Protein AF-A0AA38GLB1-F1 (afdb_monomer_lite)

Foldseek 3Di:
DVVVVVVVVVVVVVVVVVQQVVQVDPDPDGGLQFAPPVDPVCVVLVDGDGPDVVVVVVCVVDDVVVVVVVVVVCCCCSVPVSVVLVVCDVPQADVPDDPPDCRHPVVVVVVVVVVVVVVVVVVVVVVVVVVVVVVVVVVVVVVVVVVVVVVVD

pLDDT: mean 71.51, std 14.04, range [46.78, 96.06]

Radius of gyration: 26.04 Å; chains: 1; bounding box: 60×26×81 Å

InterPro domains:
  IPR004813 Oligopeptide transporter, OPT superfamily [PF03169] (2-144)
  IPR045035 Metal-nicotianamine transporter YSL-like [PTHR31645] (2-144)

Secondary structure (DSSP, 8-state):
-HHHHHHHHHHHHHHHHHHHHHHS-SSTT-SGGGB-TT-HHHHHTT--B---HHHHHHHHHS-HHHHHHHHHHHHHIIIIIHHHHHHTTTTSS-TTS-TT-TTTHHHHHHHHHHHHHHHHHHHHHHHHHHHHHHHHHHHHHHHHHHHHHHHH-

Sequence (153 aa):
MQVRCLGKYLSISFIWSFFKWFFSGIGDSCGFDNFPSFGLEAYKNTFYFDFSATYIGCGLICPHIVNCSALLGAIISWGFLWPLISKRAGDWYPSDLGSNDFKGLYGYKVFIAISLILGDGIYNLIKIVGITFKEVYFQHRKENEISLVNSVQ

Organism: Taxus chinensis (NCBI:txid29808)

Structure (mmCIF, N/CA/C/O backbone):
data_AF-A0AA38GLB1-F1
#
_entry.id   AF-A0AA38GLB1-F1
#
loop_
_atom_site.group_PDB
_atom_site.id
_atom_site.type_symbol
_atom_site.label_atom_id
_atom_site.label_alt_id
_atom_site.label_comp_id
_atom_site.label_asym_id
_atom_site.label_entity_id
_atom_site.label_seq_id
_atom_site.pdbx_PDB_ins_code
_atom_site.Cartn_x
_atom_site.Cartn_y
_atom_site.Cartn_z
_atom_site.occupancy
_atom_site.B_iso_or_equiv
_atom_site.auth_seq_id
_atom_site.auth_comp_id
_atom_site.auth_asym_id
_atom_site.auth_atom_id
_atom_site.pdbx_PDB_model_num
ATOM 1 N N . MET A 1 1 ? -35.238 -3.581 -22.656 1.00 50.16 1 MET A N 1
ATOM 2 C CA . MET A 1 1 ? -34.229 -2.554 -22.289 1.00 50.16 1 MET A CA 1
ATOM 3 C C . MET A 1 1 ? -32.798 -3.09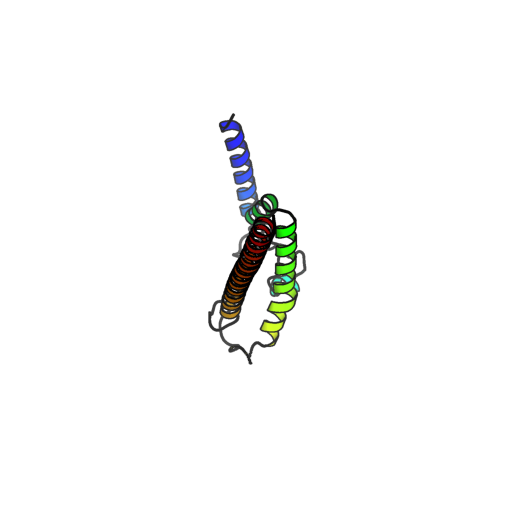3 -22.128 1.00 50.16 1 MET A C 1
ATOM 5 O O . MET A 1 1 ? -31.879 -2.311 -22.326 1.00 50.16 1 MET A O 1
ATOM 9 N N . GLN A 1 2 ? -32.561 -4.389 -21.866 1.00 50.50 2 GLN A N 1
ATOM 10 C CA . GLN A 1 2 ? -31.200 -4.954 -21.727 1.00 50.50 2 GLN A CA 1
ATOM 11 C C . GLN A 1 2 ? -30.344 -4.914 -23.006 1.00 50.50 2 GLN A C 1
ATOM 13 O O . GLN A 1 2 ? -29.166 -4.584 -22.933 1.00 50.50 2 GLN A O 1
ATOM 18 N N . VAL A 1 3 ? -30.928 -5.172 -24.183 1.00 57.69 3 VAL A N 1
ATOM 19 C CA . VAL A 1 3 ? -30.165 -5.310 -25.445 1.00 57.69 3 VAL A CA 1
ATOM 20 C C . VAL A 1 3 ? -29.521 -3.994 -25.907 1.00 57.69 3 VAL A C 1
ATOM 22 O O . VAL A 1 3 ? -28.408 -3.990 -26.422 1.00 57.69 3 VAL A O 1
ATOM 25 N N . ARG A 1 4 ? -30.179 -2.851 -25.651 1.00 59.59 4 ARG A N 1
ATOM 26 C CA . ARG A 1 4 ? -29.611 -1.516 -25.928 1.00 59.59 4 ARG A CA 1
ATOM 27 C C . ARG A 1 4 ? -28.489 -1.153 -24.956 1.00 59.59 4 ARG A C 1
ATOM 29 O O . ARG A 1 4 ? -27.577 -0.441 -25.353 1.00 59.59 4 ARG A O 1
ATOM 36 N N . CYS A 1 5 ? -28.556 -1.636 -23.715 1.00 57.66 5 CYS A N 1
ATOM 37 C CA . CYS A 1 5 ? -27.496 -1.454 -22.725 1.00 57.66 5 CYS A CA 1
ATOM 38 C C . CYS A 1 5 ? -26.258 -2.273 -23.125 1.00 57.66 5 CYS A C 1
ATOM 40 O O . CYS A 1 5 ? -25.172 -1.719 -23.252 1.00 57.66 5 CYS A O 1
ATOM 42 N N . LEU A 1 6 ? -26.455 -3.558 -23.450 1.00 66.44 6 LEU A N 1
ATOM 43 C CA . LEU A 1 6 ? -25.408 -4.470 -23.925 1.00 66.44 6 LEU A CA 1
ATOM 44 C C . LEU A 1 6 ? -24.718 -3.966 -25.196 1.00 66.44 6 LEU A C 1
ATOM 46 O O . LEU A 1 6 ? -23.496 -3.926 -25.233 1.00 66.44 6 LEU A O 1
ATOM 50 N N . GLY A 1 7 ? -25.478 -3.505 -26.195 1.00 72.06 7 GLY A N 1
ATOM 51 C CA . GLY A 1 7 ? -24.898 -2.922 -27.408 1.00 72.06 7 GLY A CA 1
ATOM 52 C C . GLY A 1 7 ? -24.057 -1.672 -27.128 1.00 72.06 7 GLY A C 1
ATOM 53 O O . GLY A 1 7 ? -23.006 -1.495 -27.731 1.00 72.06 7 GLY A O 1
ATOM 54 N N . LYS A 1 8 ? -24.464 -0.834 -26.164 1.00 65.56 8 LYS A N 1
ATOM 55 C CA . LYS A 1 8 ? -23.710 0.366 -25.768 1.00 65.56 8 LYS A CA 1
ATOM 56 C C . LYS A 1 8 ? -22.382 0.012 -25.099 1.00 65.56 8 LYS A C 1
ATOM 58 O O . LYS A 1 8 ? -21.356 0.565 -25.481 1.00 65.56 8 LYS A O 1
ATOM 63 N N . TYR A 1 9 ? -22.393 -0.916 -24.142 1.00 71.44 9 TYR A N 1
ATOM 64 C CA . TYR A 1 9 ? -21.167 -1.366 -23.478 1.00 71.44 9 TYR A CA 1
ATOM 65 C C . TYR A 1 9 ? -20.249 -2.128 -24.434 1.00 71.44 9 TYR A C 1
ATOM 67 O O . TYR A 1 9 ? -19.048 -1.899 -24.408 1.00 71.44 9 TYR A O 1
ATOM 75 N N . LEU A 1 10 ? -20.803 -2.944 -25.335 1.00 76.25 10 LEU A N 1
ATOM 76 C CA . LEU A 1 10 ? -20.026 -3.678 -26.333 1.00 76.25 10 LEU A CA 1
ATOM 77 C C . LEU A 1 10 ? -19.349 -2.725 -27.324 1.00 76.25 10 LEU A C 1
ATOM 79 O O . LEU A 1 10 ? -18.153 -2.863 -27.552 1.00 76.25 10 LEU A O 1
ATOM 83 N N . SER A 1 11 ? -20.050 -1.710 -27.839 1.00 75.81 11 SER A N 1
ATOM 84 C CA . SER A 1 11 ? -19.435 -0.702 -28.714 1.00 75.81 11 SER A CA 1
ATOM 85 C C . SER A 1 11 ? -18.367 0.129 -27.996 1.00 75.81 11 SER A C 1
ATOM 87 O O . SER A 1 11 ? -17.330 0.414 -28.589 1.00 75.81 11 SER A O 1
ATOM 89 N N . ILE A 1 12 ? -18.575 0.487 -26.722 1.00 76.56 12 ILE A N 1
ATOM 90 C CA . ILE A 1 12 ? -17.574 1.203 -25.910 1.00 76.56 12 ILE A CA 1
ATOM 91 C C . ILE A 1 12 ? -16.344 0.322 -25.667 1.00 76.56 12 ILE A C 1
ATOM 93 O O . ILE A 1 12 ? -15.224 0.785 -25.866 1.00 76.56 12 ILE A O 1
ATOM 97 N N . SER A 1 13 ? -16.532 -0.949 -25.302 1.00 69.44 13 SER A N 1
ATOM 98 C CA . SER A 1 13 ? -15.437 -1.909 -25.139 1.00 69.44 13 SER A CA 1
ATOM 99 C C . SER A 1 13 ? -14.690 -2.145 -26.449 1.00 69.44 13 SER A C 1
ATOM 101 O O . SER A 1 13 ? -13.468 -2.186 -26.438 1.00 69.44 13 SER A O 1
ATOM 103 N N . PHE A 1 14 ? -15.391 -2.236 -27.581 1.00 76.00 14 PHE A N 1
ATOM 104 C CA . PHE A 1 14 ? -14.771 -2.452 -28.888 1.00 76.00 14 PHE A CA 1
ATOM 105 C C . PHE A 1 14 ? -13.962 -1.233 -29.347 1.00 76.00 14 PHE A C 1
ATOM 107 O O . PHE A 1 14 ? -12.832 -1.386 -29.801 1.00 76.00 14 PHE A O 1
ATOM 114 N N . ILE A 1 15 ? -14.494 -0.020 -29.161 1.00 77.69 15 ILE A N 1
ATOM 115 C CA . ILE A 1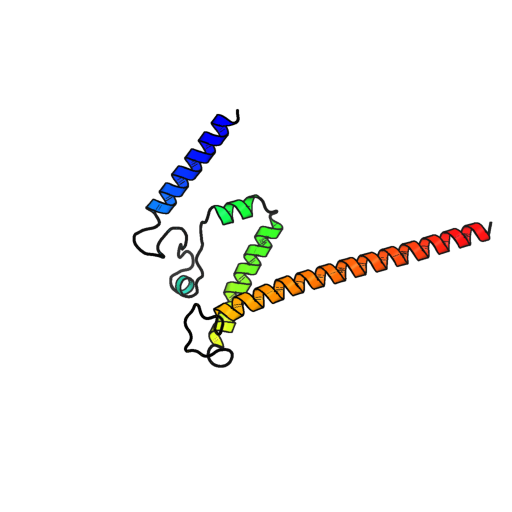 15 ? -13.776 1.234 -29.437 1.00 77.69 15 ILE A CA 1
ATOM 116 C C . ILE A 1 15 ? -12.567 1.374 -28.509 1.00 77.69 15 ILE A C 1
ATOM 118 O O . ILE A 1 15 ? -11.494 1.746 -28.970 1.00 77.69 15 ILE A O 1
ATOM 122 N N . TRP A 1 16 ? -12.703 1.032 -27.227 1.00 67.00 16 TRP A N 1
ATOM 123 C CA . TRP A 1 16 ? -11.602 1.073 -26.267 1.00 67.00 16 TRP A CA 1
ATOM 124 C C . TRP A 1 16 ? -10.506 0.047 -26.581 1.00 67.00 16 TRP A C 1
ATOM 126 O O . TRP A 1 16 ? -9.325 0.383 -26.555 1.00 67.00 16 TRP A O 1
ATOM 136 N N . SER A 1 17 ? -10.877 -1.182 -26.946 1.00 67.19 17 SER A N 1
ATOM 137 C CA . SER A 1 17 ? -9.944 -2.215 -27.409 1.00 67.19 17 SER A CA 1
ATOM 138 C C . SER A 1 17 ? -9.264 -1.825 -28.721 1.00 67.19 17 SER A C 1
ATOM 140 O O . SER A 1 17 ? -8.065 -2.043 -28.861 1.00 67.19 17 SER A O 1
ATOM 142 N N . PHE A 1 18 ? -9.987 -1.198 -29.652 1.00 71.62 18 PHE A N 1
ATOM 143 C CA . PHE A 1 18 ? -9.420 -0.677 -30.896 1.00 71.62 18 PHE A CA 1
ATOM 144 C C . PHE A 1 18 ? -8.458 0.492 -30.638 1.00 71.62 18 PHE A C 1
ATOM 146 O O . PHE A 1 18 ? -7.389 0.533 -31.232 1.00 71.62 18 PHE A O 1
ATOM 153 N N . PHE A 1 19 ? -8.776 1.390 -29.699 1.00 67.50 19 PHE A N 1
ATOM 154 C CA . PHE A 1 19 ? -7.868 2.448 -29.244 1.00 67.50 19 PHE A CA 1
ATOM 155 C C . PHE A 1 19 ? -6.615 1.876 -28.571 1.00 67.50 19 PHE A C 1
ATOM 157 O O . PHE A 1 19 ? -5.509 2.271 -28.926 1.00 67.50 19 PHE A O 1
ATOM 164 N N . LYS A 1 20 ? -6.756 0.915 -27.647 1.00 63.00 20 LYS A N 1
ATOM 165 C CA . LYS A 1 20 ? -5.610 0.228 -27.031 1.00 63.00 20 LYS A CA 1
ATOM 166 C C . LYS A 1 20 ? -4.734 -0.444 -28.082 1.00 63.00 20 LYS A C 1
ATOM 168 O O . LYS A 1 20 ? -3.526 -0.284 -28.032 1.00 63.00 20 LYS A O 1
ATOM 173 N N . TRP A 1 21 ? -5.327 -1.134 -29.054 1.00 63.94 21 TRP A N 1
ATOM 174 C CA . TRP A 1 21 ? -4.591 -1.783 -30.139 1.00 63.94 21 TRP A CA 1
ATOM 175 C C . TRP A 1 21 ? -3.903 -0.776 -31.075 1.00 63.94 21 TRP A C 1
ATOM 177 O O . TRP A 1 21 ? -2.756 -0.981 -31.448 1.00 63.94 21 TRP A O 1
ATOM 187 N N . PHE A 1 22 ? -4.563 0.339 -31.404 1.00 65.62 22 PHE A N 1
ATOM 188 C CA . PHE A 1 22 ? -4.010 1.385 -32.270 1.00 65.62 22 PHE A CA 1
ATOM 189 C C . PHE A 1 22 ? -2.854 2.154 -31.610 1.00 65.62 22 PHE A C 1
ATOM 191 O O . PHE A 1 22 ? -1.898 2.529 -32.285 1.00 65.62 22 PHE A O 1
ATOM 198 N N . PHE A 1 23 ? -2.927 2.386 -30.295 1.00 56.25 23 PHE A N 1
ATOM 199 C CA . PHE A 1 23 ? -1.898 3.107 -29.541 1.00 56.25 23 PHE A CA 1
ATOM 200 C C . PHE A 1 23 ? -0.843 2.203 -28.899 1.00 56.25 23 PHE A C 1
ATOM 202 O O . PHE A 1 23 ? 0.195 2.709 -28.485 1.00 56.25 23 PHE A O 1
ATOM 209 N N . SER A 1 24 ? -1.071 0.892 -28.827 1.00 55.62 24 SER A N 1
ATOM 210 C CA . SER A 1 24 ? -0.055 -0.116 -28.521 1.00 55.62 24 SER A CA 1
ATOM 211 C C . SER A 1 24 ? 0.765 -0.379 -29.787 1.00 55.62 24 SER A C 1
ATOM 213 O O . SER A 1 24 ? 0.555 -1.358 -30.498 1.00 55.62 24 SER A O 1
ATOM 215 N N . GLY A 1 25 ? 1.644 0.565 -30.122 1.00 46.78 25 GLY A N 1
ATOM 216 C CA . GLY A 1 25 ? 2.506 0.502 -31.298 1.00 46.78 25 GLY A CA 1
ATOM 217 C C . GLY A 1 25 ? 3.451 -0.705 -31.267 1.00 46.78 25 GLY A C 1
ATOM 218 O O . GLY A 1 25 ? 3.711 -1.281 -30.217 1.00 46.78 25 GLY A O 1
ATOM 219 N N . ILE A 1 26 ? 3.970 -1.074 -32.442 1.00 49.41 26 ILE A N 1
ATOM 220 C CA . ILE A 1 26 ? 4.973 -2.130 -32.665 1.00 49.41 26 ILE A CA 1
ATOM 221 C C . ILE A 1 26 ? 6.078 -2.097 -31.590 1.00 49.41 26 ILE A C 1
ATOM 223 O O . ILE A 1 26 ? 6.911 -1.193 -31.565 1.00 49.41 26 ILE A O 1
ATOM 227 N N . GLY A 1 27 ? 6.065 -3.097 -30.703 1.00 51.78 27 GLY A N 1
ATOM 228 C CA . GLY A 1 27 ? 7.039 -3.297 -29.627 1.00 51.78 27 GLY A CA 1
ATOM 229 C C . GLY A 1 27 ? 6.380 -3.590 -28.275 1.00 51.78 27 GLY A C 1
ATOM 230 O O . GLY A 1 27 ? 5.457 -2.891 -27.867 1.00 51.78 27 GLY A O 1
ATOM 231 N N . ASP A 1 28 ? 6.897 -4.594 -27.560 1.00 50.22 28 ASP A N 1
ATOM 232 C CA . ASP A 1 28 ? 6.337 -5.202 -26.333 1.00 50.22 28 ASP A CA 1
ATOM 233 C C . ASP A 1 28 ? 6.181 -4.268 -25.105 1.00 50.22 28 ASP A C 1
ATOM 235 O O . ASP A 1 28 ? 6.000 -4.735 -23.981 1.00 50.22 28 ASP A O 1
ATOM 239 N N . SER A 1 29 ? 6.280 -2.942 -25.247 1.00 51.09 29 SER A N 1
ATOM 240 C CA . SER A 1 29 ? 6.204 -1.992 -24.118 1.00 51.09 29 SER A CA 1
ATOM 241 C C . SER A 1 29 ? 5.768 -0.559 -24.467 1.00 51.09 29 SER A C 1
ATOM 243 O O . SER A 1 29 ? 5.734 0.285 -23.573 1.00 51.09 29 SER A O 1
ATOM 245 N N . CYS A 1 30 ? 5.402 -0.245 -25.714 1.00 53.47 30 CYS A N 1
ATOM 246 C CA . CYS A 1 30 ? 5.089 1.132 -26.119 1.00 53.47 30 CYS A CA 1
ATOM 247 C C . CYS A 1 30 ? 3.601 1.313 -26.449 1.00 53.47 30 CYS A C 1
ATOM 249 O O . CYS A 1 30 ? 3.176 1.152 -27.590 1.00 53.47 30 CYS A O 1
ATOM 251 N N . GLY A 1 31 ? 2.816 1.711 -25.446 1.00 54.91 31 GLY A N 1
ATOM 252 C CA . GLY A 1 31 ? 1.435 2.154 -25.629 1.00 54.91 31 GLY A CA 1
ATOM 253 C C . GLY A 1 31 ? 0.900 2.978 -24.460 1.00 54.91 31 GLY A C 1
ATOM 254 O O . GLY A 1 31 ? 1.621 3.240 -23.500 1.00 54.91 31 GLY A O 1
ATOM 255 N N . PHE A 1 32 ? -0.373 3.381 -24.531 1.00 53.47 32 PHE A N 1
ATOM 256 C CA . PHE A 1 32 ? -1.076 4.170 -23.496 1.00 53.47 32 PHE A CA 1
ATOM 257 C C . PHE A 1 32 ? -1.097 3.519 -22.092 1.00 53.47 32 PHE A C 1
ATOM 259 O O . PHE A 1 32 ? -1.448 4.190 -21.123 1.00 53.47 32 PHE A O 1
ATOM 266 N N . ASP A 1 33 ? -0.709 2.243 -21.980 1.00 53.94 33 ASP A N 1
ATOM 267 C CA . ASP A 1 33 ? -0.498 1.535 -20.709 1.00 53.94 33 ASP A CA 1
ATOM 268 C C . ASP A 1 33 ? 0.823 1.956 -20.000 1.00 53.94 33 ASP A C 1
ATOM 270 O O . ASP A 1 33 ? 0.970 1.730 -18.806 1.00 53.94 33 ASP A O 1
ATOM 274 N N . ASN A 1 34 ? 1.772 2.629 -20.677 1.00 55.38 34 ASN A N 1
ATOM 275 C CA . ASN A 1 34 ? 3.024 3.133 -20.079 1.00 55.38 34 ASN A CA 1
ATOM 276 C C . ASN A 1 34 ? 3.306 4.601 -20.450 1.00 55.38 34 ASN A C 1
ATOM 278 O O . ASN A 1 34 ? 4.392 4.932 -20.936 1.00 55.38 34 ASN A O 1
ATOM 282 N N . PHE A 1 35 ? 2.342 5.510 -20.267 1.00 55.47 35 PHE A N 1
ATOM 283 C CA . PHE A 1 35 ? 2.576 6.911 -20.626 1.00 55.47 35 PHE A CA 1
ATOM 284 C C . PHE A 1 35 ? 3.631 7.533 -19.683 1.00 55.47 35 PHE A C 1
ATOM 286 O O . PHE A 1 35 ? 3.420 7.544 -18.462 1.00 55.47 35 PHE A O 1
ATOM 293 N N . PRO A 1 36 ? 4.760 8.068 -20.197 1.00 53.38 36 PRO A N 1
ATOM 294 C CA . PRO A 1 36 ? 5.836 8.631 -19.381 1.00 53.38 36 PRO A CA 1
ATOM 295 C C . PRO A 1 36 ? 5.472 10.046 -18.895 1.00 53.38 36 PRO A C 1
ATOM 297 O O . PRO A 1 36 ? 6.173 11.017 -19.173 1.00 53.38 36 PRO A O 1
ATOM 300 N N . SER A 1 37 ? 4.362 10.177 -18.162 1.00 56.03 37 SER A N 1
ATOM 301 C CA . SER A 1 37 ? 3.845 11.452 -17.638 1.00 56.03 37 SER A CA 1
ATOM 302 C C . SER A 1 37 ? 4.805 12.149 -16.669 1.00 56.03 37 SER A C 1
ATOM 304 O O . SER A 1 37 ? 4.758 13.369 -16.542 1.00 56.03 37 SER A O 1
ATOM 306 N N . PHE A 1 38 ? 5.699 11.392 -16.023 1.00 56.84 38 PHE A N 1
ATOM 307 C CA . PHE A 1 38 ? 6.691 11.892 -15.064 1.00 56.84 38 PHE A CA 1
ATOM 308 C C . PHE A 1 38 ? 8.134 11.940 -15.615 1.00 56.84 38 PHE A C 1
ATOM 310 O O . PHE A 1 38 ? 9.061 12.245 -14.869 1.00 56.84 38 PHE A O 1
ATOM 317 N N . GLY A 1 39 ? 8.342 11.675 -16.914 1.00 56.03 39 GLY A N 1
ATOM 318 C CA . GLY A 1 39 ? 9.649 11.759 -17.585 1.00 56.03 39 GLY A CA 1
ATOM 319 C C . GLY A 1 39 ? 10.410 10.429 -17.738 1.00 56.03 39 GLY A C 1
ATOM 320 O O . GLY A 1 39 ? 10.081 9.412 -17.132 1.00 56.03 39 GLY A O 1
ATOM 321 N N . LEU A 1 40 ? 11.458 10.436 -18.573 1.00 54.81 40 LEU A N 1
ATOM 322 C CA . LEU A 1 40 ? 12.258 9.253 -18.947 1.00 54.81 40 LEU A CA 1
ATOM 323 C C . LEU A 1 40 ? 13.021 8.612 -17.773 1.00 54.81 40 LEU A C 1
ATOM 325 O O . LEU A 1 40 ? 13.248 7.404 -17.770 1.00 54.81 40 LEU A O 1
ATOM 329 N N . GLU A 1 41 ? 13.414 9.401 -16.774 1.00 54.88 41 GLU A N 1
ATOM 330 C CA . GLU A 1 41 ? 14.102 8.898 -15.577 1.00 54.88 41 GLU A CA 1
ATOM 331 C C . GLU A 1 41 ? 13.133 8.192 -14.612 1.00 54.88 41 GLU A C 1
ATOM 333 O O . GLU A 1 41 ? 13.481 7.182 -14.001 1.00 54.88 41 GLU A O 1
ATOM 338 N N . ALA A 1 42 ? 11.875 8.643 -14.563 1.00 53.25 42 ALA A N 1
ATOM 339 C CA . ALA A 1 42 ? 10.797 7.966 -13.848 1.00 53.25 42 ALA A CA 1
ATOM 340 C C . ALA A 1 42 ? 10.360 6.679 -14.574 1.00 53.25 42 ALA A C 1
ATOM 342 O O . ALA A 1 42 ? 10.175 5.651 -13.925 1.00 53.25 42 ALA A O 1
ATOM 343 N N . TYR A 1 43 ? 10.332 6.694 -15.914 1.00 52.88 43 TYR A N 1
ATOM 344 C CA . TYR A 1 43 ? 10.074 5.511 -16.745 1.00 52.88 43 TYR A CA 1
ATOM 345 C C . TYR A 1 43 ? 11.107 4.396 -16.511 1.00 52.88 43 TYR A C 1
ATOM 347 O O . TYR A 1 43 ? 10.737 3.240 -16.314 1.00 52.88 43 TYR A O 1
ATOM 355 N N . LYS A 1 44 ? 12.405 4.740 -16.437 1.00 54.38 44 LYS A N 1
ATOM 356 C CA . LYS A 1 44 ? 13.481 3.783 -16.100 1.00 54.38 44 LYS A CA 1
ATOM 357 C C . LYS A 1 44 ? 13.321 3.165 -14.710 1.00 54.38 44 LYS A C 1
ATOM 359 O O . LYS A 1 44 ? 13.695 2.016 -14.508 1.00 54.38 44 LYS A O 1
ATOM 364 N N . ASN A 1 45 ? 12.732 3.907 -13.777 1.00 56.22 45 ASN A N 1
ATOM 365 C CA . ASN A 1 45 ? 12.414 3.432 -12.435 1.00 56.22 45 ASN A CA 1
ATOM 366 C C . ASN A 1 45 ? 11.016 2.792 -12.343 1.00 56.22 45 ASN A C 1
ATOM 368 O O . ASN A 1 45 ? 10.527 2.554 -11.241 1.00 56.22 45 ASN A O 1
ATOM 372 N N . THR A 1 46 ? 10.356 2.472 -13.463 1.00 61.50 46 THR A N 1
ATOM 373 C CA . THR A 1 46 ? 8.995 1.897 -13.528 1.00 61.50 46 THR A CA 1
ATOM 374 C C . THR A 1 46 ? 7.889 2.763 -12.900 1.00 61.50 46 THR A C 1
ATOM 376 O O . THR A 1 46 ? 6.835 2.245 -12.545 1.00 61.50 46 THR A O 1
ATOM 379 N N . PHE A 1 47 ? 8.087 4.086 -12.778 1.00 57.09 47 PHE A N 1
ATOM 380 C CA . PHE A 1 47 ? 6.952 5.012 -12.671 1.00 57.09 47 PHE A CA 1
ATOM 381 C C . PHE A 1 47 ? 6.449 5.272 -14.071 1.00 57.09 47 PHE A C 1
ATOM 383 O O . PHE A 1 47 ? 7.082 5.962 -14.874 1.00 57.09 47 PHE A O 1
ATOM 390 N N . TYR A 1 48 ? 5.266 4.782 -14.341 1.00 60.28 48 TYR A N 1
ATOM 391 C CA . TYR A 1 48 ? 4.510 5.189 -15.499 1.00 60.28 48 TYR A CA 1
ATOM 392 C C . TYR A 1 48 ? 3.050 5.209 -15.089 1.00 60.28 48 TYR A C 1
ATOM 394 O O . TYR A 1 48 ? 2.626 4.494 -14.177 1.00 60.28 48 TYR A O 1
ATOM 402 N N . PHE A 1 49 ? 2.293 6.097 -15.719 1.00 58.00 49 PHE A N 1
ATOM 403 C CA . PHE A 1 49 ? 0.863 6.134 -15.501 1.00 58.00 49 PHE A CA 1
ATOM 404 C C . PHE A 1 49 ? 0.219 5.157 -16.479 1.00 58.00 49 PHE A C 1
ATOM 406 O O . PHE A 1 49 ? 0.248 5.382 -17.690 1.00 58.00 49 PHE A O 1
ATOM 413 N N . ASP A 1 50 ? -0.325 4.069 -15.940 1.00 62.44 50 ASP A N 1
ATOM 414 C CA . ASP A 1 50 ? -1.085 3.093 -16.710 1.00 62.44 50 ASP A CA 1
ATOM 415 C C . ASP A 1 50 ? -2.557 3.524 -16.753 1.00 62.44 50 ASP A C 1
ATOM 417 O O . ASP A 1 50 ? -3.277 3.481 -15.750 1.00 62.44 50 ASP A O 1
ATOM 421 N N . PHE A 1 51 ? -3.014 3.960 -17.929 1.00 57.38 51 PHE A N 1
ATOM 422 C CA . PHE A 1 51 ? -4.418 4.288 -18.188 1.00 57.38 51 PHE A CA 1
ATOM 423 C C . PHE A 1 51 ? -5.259 3.027 -18.462 1.00 57.38 51 PHE A C 1
ATOM 425 O O . PHE A 1 51 ? -6.079 2.978 -19.384 1.00 57.38 51 PHE A O 1
ATOM 432 N N . SER A 1 52 ? -5.102 1.987 -17.647 1.00 62.38 52 SER A N 1
ATOM 433 C CA . SER A 1 52 ? -5.920 0.787 -17.754 1.00 62.38 52 SER A CA 1
ATOM 434 C C . SER A 1 52 ? -7.334 1.034 -17.229 1.00 62.38 52 SER A C 1
ATOM 436 O O . SER A 1 52 ? -7.560 1.374 -16.063 1.00 62.38 52 SER A O 1
ATOM 438 N N . ALA A 1 53 ? -8.323 0.784 -18.092 1.00 60.34 53 ALA A N 1
ATOM 439 C CA . ALA A 1 53 ? -9.743 0.845 -17.746 1.00 60.34 53 ALA A CA 1
ATOM 440 C C . ALA A 1 53 ? -10.115 -0.055 -16.556 1.00 60.34 53 ALA A C 1
ATOM 442 O O . ALA A 1 53 ? -11.092 0.230 -15.871 1.00 60.34 53 ALA A O 1
ATOM 443 N N . THR A 1 54 ? -9.332 -1.098 -16.269 1.00 66.62 54 THR A N 1
ATOM 444 C CA . THR A 1 54 ? -9.520 -1.947 -15.086 1.00 66.62 54 THR A CA 1
ATOM 445 C C . THR A 1 54 ? -9.222 -1.184 -13.793 1.00 66.62 54 THR A C 1
ATOM 447 O O . THR A 1 54 ? -10.014 -1.251 -12.856 1.00 66.62 54 THR A O 1
ATOM 450 N N . TYR A 1 55 ? -8.137 -0.402 -13.742 1.00 67.31 55 TYR A N 1
ATOM 451 C CA . TYR A 1 55 ? -7.812 0.421 -12.570 1.00 67.31 55 TYR A CA 1
ATOM 452 C C . TYR A 1 55 ? -8.770 1.607 -12.426 1.00 67.31 55 TYR A C 1
ATOM 454 O O . TYR A 1 55 ? -9.207 1.906 -11.315 1.00 67.31 55 TYR A O 1
ATOM 462 N N . ILE A 1 56 ? -9.181 2.216 -13.544 1.00 67.62 56 ILE A N 1
ATOM 463 C CA . ILE A 1 56 ? -10.215 3.264 -13.555 1.00 67.62 56 ILE A CA 1
ATOM 464 C C . ILE A 1 56 ? -11.559 2.693 -13.070 1.00 67.62 56 ILE A C 1
ATOM 466 O O . ILE A 1 56 ? -12.229 3.304 -12.242 1.00 67.62 56 ILE A O 1
ATOM 470 N N . GLY A 1 57 ? -11.934 1.495 -13.525 1.00 68.31 57 GLY A N 1
ATOM 471 C CA . GLY A 1 57 ? -13.150 0.795 -13.108 1.00 68.31 57 GLY A CA 1
ATOM 472 C C . GLY A 1 57 ? -13.152 0.438 -11.620 1.00 68.31 57 GLY A C 1
ATOM 473 O O . GLY A 1 57 ? -14.126 0.729 -10.928 1.00 68.31 57 GLY A O 1
ATOM 474 N N . CYS A 1 58 ? -12.049 -0.108 -11.099 1.00 68.75 58 CYS A N 1
ATOM 475 C CA . CYS A 1 58 ? -11.888 -0.350 -9.661 1.00 68.75 58 CYS A CA 1
ATOM 476 C C . CYS A 1 58 ? -11.964 0.950 -8.845 1.00 68.75 58 CYS A C 1
ATOM 478 O O . CYS A 1 58 ? -12.618 0.980 -7.803 1.00 68.75 58 CYS A O 1
ATOM 480 N N . GLY A 1 59 ? -11.350 2.036 -9.325 1.00 69.69 59 GLY A N 1
ATOM 481 C CA . GLY A 1 59 ? -11.394 3.346 -8.671 1.00 69.69 59 GLY A CA 1
ATOM 482 C C . GLY A 1 59 ? -12.790 3.981 -8.634 1.00 69.69 59 GLY A C 1
ATOM 483 O O . GLY A 1 59 ? -13.093 4.701 -7.689 1.00 69.69 59 GLY A O 1
ATOM 484 N N . LEU A 1 60 ? -13.646 3.691 -9.621 1.00 69.88 60 LEU A N 1
ATOM 485 C CA . LEU A 1 60 ? -15.033 4.173 -9.683 1.00 69.88 60 LEU A CA 1
ATOM 486 C C . LEU A 1 60 ? -15.999 3.383 -8.783 1.00 69.88 60 LEU A C 1
ATOM 488 O O . LEU A 1 60 ? -17.020 3.929 -8.370 1.00 69.88 60 LEU A O 1
ATOM 492 N N . ILE A 1 61 ? -15.706 2.111 -8.493 1.00 81.00 61 ILE A N 1
ATOM 493 C CA . ILE A 1 61 ? -16.534 1.249 -7.628 1.00 81.00 61 ILE A CA 1
ATOM 494 C C . ILE A 1 61 ? -16.167 1.434 -6.148 1.00 81.00 61 ILE A C 1
ATOM 496 O O . ILE A 1 61 ? -17.032 1.351 -5.274 1.00 81.00 61 ILE A O 1
ATOM 500 N N . CYS A 1 62 ? -14.891 1.682 -5.852 1.00 73.44 62 CYS A N 1
ATOM 501 C CA . CYS A 1 62 ? -14.410 1.838 -4.485 1.00 73.44 62 CYS A CA 1
ATOM 502 C C . CYS A 1 62 ? -14.709 3.238 -3.911 1.00 73.44 62 CYS A C 1
ATOM 504 O O . CYS A 1 62 ? -14.593 4.239 -4.618 1.00 73.44 62 CYS A O 1
ATOM 506 N N . PRO A 1 63 ? -15.029 3.351 -2.605 1.00 79.25 63 PRO A N 1
ATOM 507 C CA . PRO A 1 63 ? -15.191 4.649 -1.960 1.00 79.25 63 PRO A CA 1
ATOM 508 C C . PRO A 1 63 ? -13.896 5.466 -2.037 1.00 79.25 63 PRO A C 1
ATOM 510 O O . PRO A 1 63 ? -12.792 4.921 -1.954 1.00 79.25 63 PRO A O 1
ATOM 513 N N . HIS A 1 64 ? -14.033 6.791 -2.141 1.00 78.56 64 HIS A N 1
ATOM 514 C CA . HIS A 1 64 ? -12.917 7.712 -2.397 1.00 78.56 64 HIS A CA 1
ATOM 515 C C . HIS A 1 64 ? -11.739 7.555 -1.425 1.00 78.56 64 HIS A C 1
ATOM 517 O O . HIS A 1 64 ? -10.590 7.733 -1.823 1.00 78.56 64 HIS A O 1
ATOM 523 N N . ILE A 1 65 ? -12.007 7.162 -0.176 1.00 83.56 65 ILE A N 1
ATOM 524 C CA . ILE A 1 65 ? -10.972 6.928 0.834 1.00 83.56 65 ILE A CA 1
ATOM 525 C C . ILE A 1 65 ? -10.034 5.770 0.476 1.00 83.56 65 ILE A C 1
ATOM 527 O O . ILE A 1 65 ? -8.833 5.860 0.712 1.00 83.56 65 ILE A O 1
ATOM 531 N N . VAL A 1 66 ? -10.555 4.712 -0.150 1.00 81.12 66 VAL A N 1
ATOM 532 C CA . VAL A 1 66 ? -9.751 3.567 -0.598 1.00 81.12 66 VAL A CA 1
ATOM 533 C C . VAL A 1 66 ? -8.873 3.984 -1.774 1.00 81.12 66 VAL A C 1
ATOM 535 O O . VAL A 1 66 ? -7.693 3.649 -1.794 1.00 81.12 66 VAL A O 1
ATOM 538 N N . ASN A 1 67 ? -9.411 4.779 -2.706 1.00 81.69 67 ASN A N 1
ATOM 539 C CA . ASN A 1 67 ? -8.641 5.305 -3.833 1.00 81.69 67 ASN A CA 1
ATOM 540 C C . ASN A 1 67 ? -7.502 6.236 -3.365 1.00 81.69 67 ASN A C 1
ATOM 542 O O . ASN A 1 67 ? -6.365 6.101 -3.813 1.00 81.69 67 ASN A O 1
ATOM 546 N N . CYS A 1 68 ? -7.769 7.127 -2.401 1.00 82.25 68 CYS A N 1
ATOM 547 C CA . CYS A 1 68 ? -6.741 7.988 -1.807 1.00 82.25 68 CYS A CA 1
ATOM 548 C C . CYS A 1 68 ? -5.646 7.182 -1.089 1.00 82.25 68 CYS A C 1
ATOM 550 O O . CYS A 1 68 ? -4.463 7.456 -1.286 1.00 82.25 68 CYS A O 1
ATOM 552 N N . SER A 1 69 ? -6.016 6.169 -0.302 1.00 83.00 69 SER A N 1
ATOM 553 C CA . SER A 1 69 ? -5.046 5.295 0.371 1.00 83.00 69 SER A CA 1
ATOM 554 C C . SER A 1 69 ? -4.221 4.469 -0.615 1.00 83.00 69 SER A C 1
ATOM 556 O O . SER A 1 69 ? -3.015 4.331 -0.427 1.00 83.00 69 SER A O 1
ATOM 558 N N . ALA A 1 70 ? -4.834 3.960 -1.687 1.00 81.44 70 ALA A N 1
ATOM 559 C CA . ALA A 1 70 ? -4.127 3.235 -2.740 1.00 81.44 70 ALA A CA 1
ATOM 560 C C . ALA A 1 70 ? -3.112 4.135 -3.463 1.00 81.44 70 ALA A C 1
ATOM 562 O O . ALA A 1 70 ? -1.977 3.720 -3.689 1.00 81.44 70 ALA A O 1
ATOM 563 N N . LEU A 1 71 ? -3.486 5.385 -3.753 1.00 82.69 71 LEU A N 1
ATOM 564 C CA . LEU A 1 71 ? -2.595 6.369 -4.366 1.00 82.69 71 LEU A CA 1
ATOM 565 C C . LEU A 1 71 ? -1.423 6.730 -3.443 1.00 82.69 71 LEU A C 1
ATOM 567 O O . LEU A 1 71 ? -0.274 6.718 -3.878 1.00 82.69 71 LEU A O 1
ATOM 571 N N . LEU A 1 72 ? -1.682 6.982 -2.157 1.00 83.44 72 LEU A N 1
ATOM 572 C CA . LEU A 1 72 ? -0.621 7.229 -1.176 1.00 83.44 72 LEU A CA 1
ATOM 573 C C . LEU A 1 72 ? 0.295 6.010 -1.005 1.00 83.44 72 LEU A C 1
ATOM 575 O O . LEU A 1 72 ? 1.514 6.164 -0.966 1.00 83.44 72 LEU A O 1
ATOM 579 N N . GLY A 1 73 ? -0.268 4.802 -0.961 1.00 83.25 73 GLY A N 1
ATOM 580 C CA . GLY A 1 73 ? 0.493 3.555 -0.900 1.00 83.25 73 GLY A CA 1
ATOM 581 C C . GLY A 1 73 ? 1.387 3.357 -2.123 1.00 83.25 73 GLY A C 1
ATOM 582 O O . GLY A 1 73 ? 2.554 2.996 -1.974 1.00 83.25 73 GLY A O 1
ATOM 583 N N . ALA A 1 74 ? 0.883 3.671 -3.319 1.00 79.12 74 ALA A N 1
ATOM 584 C CA . ALA A 1 74 ? 1.662 3.643 -4.552 1.00 79.12 74 ALA A CA 1
ATOM 585 C C . ALA A 1 74 ? 2.807 4.667 -4.522 1.00 79.12 74 ALA A C 1
ATOM 587 O O . ALA A 1 74 ? 3.941 4.314 -4.837 1.00 79.12 74 ALA A O 1
ATOM 588 N N . ILE A 1 75 ? 2.549 5.900 -4.071 1.00 81.56 75 ILE A N 1
ATOM 589 C CA . ILE A 1 75 ? 3.579 6.943 -3.941 1.00 81.56 75 ILE A CA 1
ATOM 590 C C . ILE A 1 75 ? 4.650 6.545 -2.921 1.00 81.56 75 ILE A C 1
ATOM 592 O O . ILE A 1 75 ? 5.832 6.725 -3.190 1.00 81.56 75 ILE A O 1
ATOM 596 N N . ILE A 1 76 ? 4.279 5.986 -1.767 1.00 82.06 76 ILE A N 1
ATOM 597 C CA . ILE A 1 76 ? 5.242 5.580 -0.730 1.00 82.06 76 ILE A CA 1
ATOM 598 C C . ILE A 1 76 ? 6.049 4.356 -1.182 1.00 82.06 76 ILE A C 1
ATOM 600 O O . ILE A 1 76 ? 7.277 4.335 -1.055 1.00 82.06 76 ILE A O 1
ATOM 604 N N . SER A 1 77 ? 5.378 3.341 -1.734 1.00 78.50 77 SER A N 1
ATOM 605 C CA . SER A 1 77 ? 6.035 2.135 -2.246 1.00 78.50 77 SER A CA 1
ATOM 606 C C . SER A 1 77 ? 7.007 2.491 -3.367 1.00 78.50 77 SER A C 1
ATOM 608 O O . SER A 1 77 ? 8.163 2.069 -3.356 1.00 78.50 77 SER A O 1
ATOM 610 N N . TRP A 1 78 ? 6.572 3.334 -4.298 1.00 72.50 78 TRP A N 1
ATOM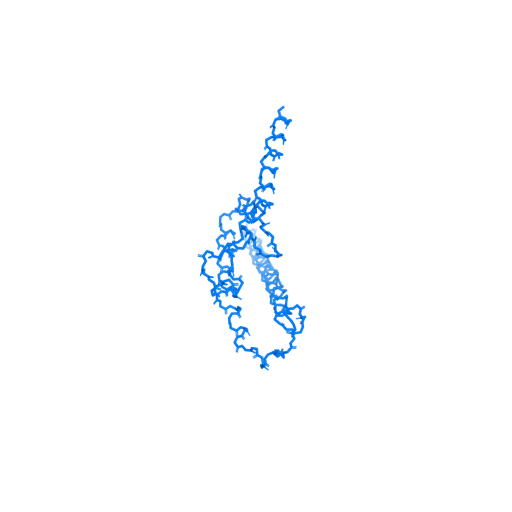 611 C CA . TRP A 1 78 ? 7.385 3.688 -5.443 1.00 72.50 78 TRP A CA 1
ATOM 612 C C . TRP A 1 78 ? 8.443 4.751 -5.161 1.00 72.50 78 TRP A C 1
ATOM 614 O O . TRP A 1 78 ? 9.604 4.570 -5.515 1.00 72.50 78 TRP A O 1
ATOM 624 N N . GLY A 1 79 ? 8.076 5.824 -4.469 1.00 72.50 79 GLY A N 1
ATOM 625 C CA . GLY A 1 79 ? 8.958 6.956 -4.206 1.00 72.50 79 GLY A CA 1
ATOM 626 C C . GLY A 1 79 ? 9.978 6.725 -3.093 1.00 72.50 79 GLY A C 1
ATOM 627 O O . GLY A 1 79 ? 11.011 7.389 -3.086 1.00 72.50 79 GLY A O 1
ATOM 628 N N . PHE A 1 80 ? 9.728 5.801 -2.157 1.00 73.56 80 PHE A N 1
ATOM 629 C CA . PHE A 1 80 ? 10.623 5.589 -1.014 1.00 73.56 80 PHE A CA 1
ATOM 630 C C . PHE A 1 80 ? 11.142 4.155 -0.910 1.00 73.56 80 PHE A C 1
ATOM 632 O O . PHE A 1 80 ? 12.348 3.944 -0.781 1.00 73.56 80 PHE A O 1
ATOM 639 N N . LEU A 1 81 ? 10.258 3.159 -0.997 1.00 72.00 81 LEU A N 1
ATOM 640 C CA . LEU A 1 81 ? 10.633 1.768 -0.740 1.00 72.00 81 LEU A CA 1
ATOM 641 C C . LEU A 1 81 ? 11.541 1.199 -1.846 1.00 72.00 81 LEU A C 1
ATOM 643 O O . LEU A 1 81 ? 12.609 0.661 -1.550 1.00 72.00 81 LEU A O 1
ATOM 647 N N . TRP A 1 82 ? 11.169 1.367 -3.118 1.00 68.12 82 TRP A N 1
ATOM 648 C CA . TRP A 1 82 ? 11.968 0.882 -4.253 1.00 68.12 82 TRP A CA 1
ATOM 649 C C . TRP A 1 82 ? 13.349 1.537 -4.401 1.00 68.12 82 TRP A C 1
ATOM 651 O O . TRP A 1 82 ? 14.323 0.788 -4.528 1.00 6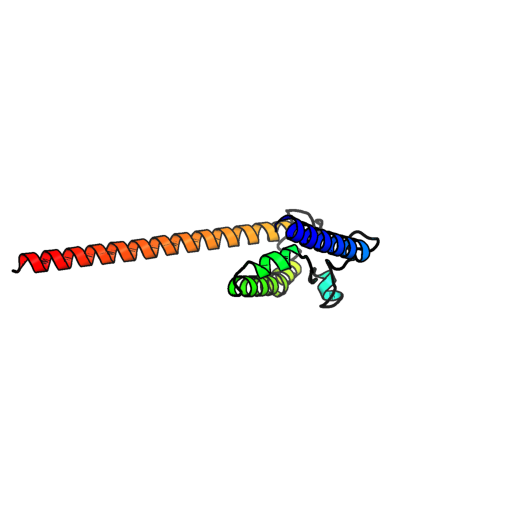8.12 82 TRP A O 1
ATOM 661 N N . PRO A 1 83 ? 13.513 2.874 -4.330 1.00 69.19 83 PRO A N 1
ATOM 662 C CA . PRO A 1 83 ? 14.836 3.488 -4.440 1.00 69.19 83 PRO A CA 1
ATOM 663 C C . PRO A 1 83 ? 15.756 3.136 -3.263 1.00 69.19 83 PRO A C 1
ATOM 665 O O . PRO A 1 83 ? 16.969 3.021 -3.452 1.00 69.19 83 PRO A O 1
ATOM 668 N N . LEU A 1 84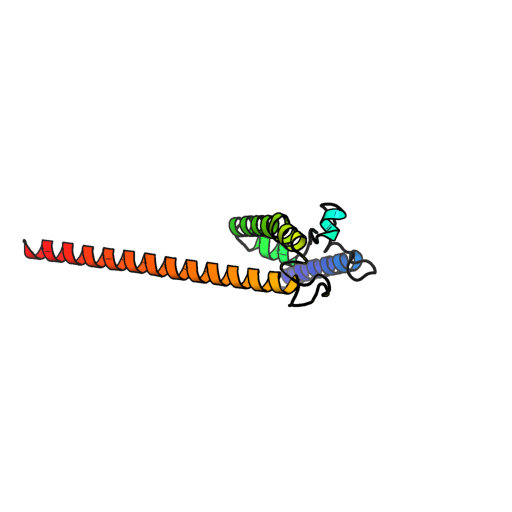 ? 15.208 2.914 -2.062 1.00 69.44 84 LEU A N 1
ATOM 669 C CA . LEU A 1 84 ? 15.989 2.496 -0.895 1.00 69.44 84 LEU A CA 1
ATOM 670 C C . LEU A 1 84 ? 16.516 1.061 -1.039 1.00 69.44 84 LEU A C 1
ATOM 672 O O . LEU A 1 84 ? 17.685 0.806 -0.747 1.00 69.44 84 LEU A O 1
ATOM 676 N N . ILE A 1 85 ? 15.677 0.140 -1.522 1.00 69.31 85 ILE A N 1
ATOM 677 C CA . ILE A 1 85 ? 16.067 -1.256 -1.772 1.00 69.31 85 ILE A CA 1
ATOM 678 C C . ILE A 1 85 ? 17.060 -1.330 -2.939 1.00 69.31 85 ILE A C 1
ATOM 680 O O . ILE A 1 85 ? 18.044 -2.063 -2.863 1.00 69.31 85 ILE A O 1
ATOM 684 N N . SER A 1 86 ? 16.857 -0.528 -3.989 1.00 66.06 86 SER A N 1
ATOM 685 C CA . SER A 1 86 ? 17.764 -0.488 -5.140 1.00 66.06 86 SER A CA 1
ATOM 686 C C . SER A 1 86 ? 19.150 0.057 -4.782 1.00 66.06 86 SER A C 1
ATOM 688 O O . SER A 1 86 ? 20.140 -0.426 -5.321 1.00 66.06 86 SER A O 1
ATOM 690 N N . LYS A 1 87 ? 19.253 1.018 -3.850 1.00 65.00 87 LYS A N 1
ATOM 691 C CA . LYS A 1 87 ? 20.549 1.536 -3.366 1.00 65.00 87 LYS A CA 1
ATOM 692 C C . LYS A 1 87 ? 21.333 0.546 -2.498 1.00 65.00 87 LYS A C 1
ATOM 694 O O . LYS A 1 87 ? 22.531 0.732 -2.332 1.00 65.00 87 LYS A O 1
ATOM 699 N N . ARG A 1 88 ? 20.679 -0.478 -1.940 1.00 64.38 88 ARG A N 1
ATOM 700 C CA . ARG A 1 88 ? 21.316 -1.540 -1.136 1.00 64.38 88 ARG A CA 1
ATOM 701 C C . ARG A 1 88 ? 21.568 -2.832 -1.928 1.00 64.38 88 ARG A C 1
ATOM 703 O O . ARG A 1 88 ? 21.874 -3.867 -1.332 1.00 64.38 88 ARG A O 1
ATOM 710 N N . ALA A 1 89 ? 21.436 -2.782 -3.255 1.00 61.28 89 ALA A N 1
ATOM 711 C CA . ALA A 1 89 ? 21.816 -3.874 -4.143 1.00 61.28 89 ALA A CA 1
ATOM 712 C C . ALA A 1 89 ? 23.323 -4.158 -3.997 1.00 61.28 89 ALA A C 1
ATOM 714 O O . ALA A 1 89 ? 24.131 -3.248 -4.168 1.00 61.28 89 ALA A O 1
ATOM 715 N N . GLY A 1 90 ? 23.694 -5.392 -3.640 1.00 59.69 90 GLY A N 1
ATOM 716 C CA . GLY A 1 90 ? 25.074 -5.790 -3.325 1.00 59.69 90 GLY A CA 1
ATOM 717 C C . GLY A 1 90 ? 25.276 -6.294 -1.889 1.00 59.69 90 GLY A C 1
ATOM 718 O O . GLY A 1 90 ? 25.934 -7.312 -1.712 1.00 59.69 90 GLY A O 1
ATOM 719 N N . ASP A 1 91 ? 24.657 -5.655 -0.885 1.00 61.91 91 ASP A N 1
ATOM 720 C CA . ASP A 1 91 ? 24.725 -6.085 0.531 1.00 61.91 91 ASP A CA 1
ATOM 721 C C . ASP A 1 91 ? 23.528 -6.959 0.943 1.00 61.91 91 ASP A C 1
ATOM 723 O O . ASP A 1 91 ? 23.661 -7.878 1.748 1.00 61.91 91 ASP A O 1
ATOM 727 N N . TRP A 1 92 ? 22.329 -6.650 0.431 1.00 63.94 92 TRP A N 1
ATOM 728 C CA . TRP A 1 92 ? 21.089 -7.363 0.783 1.00 63.94 92 TRP A CA 1
ATOM 729 C C . TRP A 1 92 ? 20.720 -8.468 -0.211 1.00 63.94 92 TRP A C 1
ATOM 731 O O . TRP A 1 92 ? 20.069 -9.439 0.167 1.00 63.94 92 TRP A O 1
ATOM 741 N N . TYR A 1 93 ? 21.134 -8.342 -1.474 1.00 61.06 93 TYR A N 1
ATOM 742 C CA . TYR A 1 93 ? 20.963 -9.375 -2.496 1.00 61.06 93 TYR A CA 1
ATOM 743 C C . TYR A 1 93 ? 22.091 -9.299 -3.542 1.00 61.06 93 TYR A C 1
ATOM 745 O O . TYR A 1 93 ? 22.604 -8.199 -3.779 1.00 61.06 93 TYR A O 1
ATOM 753 N N . PRO A 1 94 ? 22.491 -10.430 -4.165 1.00 57.38 94 PRO A N 1
ATOM 754 C CA . PRO A 1 94 ? 23.569 -10.454 -5.152 1.00 57.38 94 PRO A CA 1
ATOM 755 C C . PRO A 1 94 ? 23.201 -9.598 -6.366 1.00 57.38 94 PRO A C 1
ATOM 757 O O . PRO A 1 94 ? 22.115 -9.748 -6.924 1.00 57.38 94 PRO A O 1
ATOM 760 N N . SER A 1 95 ? 24.112 -8.727 -6.791 1.00 54.44 95 SER A N 1
ATOM 761 C CA . SER A 1 95 ? 23.933 -7.759 -7.883 1.00 54.44 95 SER A CA 1
ATOM 762 C C . SER A 1 95 ? 23.898 -8.371 -9.293 1.00 54.44 95 SER A C 1
ATOM 764 O O . SER A 1 95 ? 23.778 -7.627 -10.261 1.00 54.44 95 SER A O 1
ATOM 766 N N . ASP A 1 96 ? 23.972 -9.701 -9.410 1.00 56.56 96 ASP A N 1
ATOM 767 C CA . ASP A 1 96 ? 24.192 -10.419 -10.676 1.00 56.56 96 ASP A CA 1
ATOM 768 C C . ASP A 1 96 ? 23.021 -11.337 -11.089 1.00 56.56 96 ASP A C 1
ATOM 770 O O . ASP A 1 96 ? 23.191 -12.303 -11.825 1.00 56.56 96 ASP A O 1
ATOM 774 N N . LEU A 1 97 ? 21.814 -11.079 -10.576 1.00 54.94 97 LEU A N 1
ATOM 775 C CA . LEU A 1 97 ? 20.619 -11.880 -10.872 1.00 54.94 97 LEU A CA 1
ATOM 776 C C . LEU A 1 97 ? 19.597 -11.057 -11.660 1.00 54.94 97 LEU A C 1
ATOM 778 O O . LEU A 1 97 ? 19.407 -9.864 -11.405 1.00 54.94 97 LEU A O 1
ATOM 782 N N . GLY A 1 98 ? 18.950 -11.697 -12.636 1.00 52.38 98 GLY A N 1
ATOM 783 C CA . GLY A 1 98 ? 18.033 -11.045 -13.565 1.00 52.38 98 GLY A CA 1
ATOM 784 C C . GLY A 1 98 ? 16.835 -10.425 -12.846 1.00 52.38 98 GLY A C 1
ATOM 785 O O . GLY A 1 98 ? 16.419 -10.869 -11.778 1.00 52.38 98 GLY A O 1
ATOM 786 N N . SER A 1 99 ? 16.223 -9.409 -13.455 1.00 53.38 99 SER A N 1
ATOM 787 C CA . SER A 1 99 ? 15.070 -8.666 -12.913 1.00 53.38 99 SER A CA 1
ATOM 788 C C . SER A 1 99 ? 13.853 -9.528 -12.524 1.00 53.38 99 SER A C 1
ATOM 790 O O . SER A 1 99 ? 12.984 -9.050 -11.795 1.00 53.38 99 SER A O 1
ATOM 792 N N . ASN A 1 100 ? 13.814 -10.793 -12.956 1.00 53.94 100 ASN A N 1
ATOM 793 C CA . ASN A 1 100 ? 12.753 -11.767 -12.696 1.00 53.94 100 ASN A CA 1
ATOM 794 C C . ASN A 1 100 ? 13.133 -12.858 -11.674 1.00 53.94 100 ASN A C 1
ATOM 796 O O . ASN A 1 100 ? 12.349 -13.779 -11.450 1.00 53.94 100 ASN A O 1
ATOM 800 N N . ASP A 1 101 ? 14.307 -12.778 -11.041 1.00 60.41 101 ASP A N 1
ATOM 801 C CA . ASP A 1 101 ? 14.744 -13.788 -10.078 1.00 60.41 101 ASP A CA 1
ATOM 802 C C . ASP A 1 101 ? 14.177 -13.543 -8.674 1.00 60.41 101 ASP A C 1
ATOM 804 O O . ASP A 1 101 ? 14.335 -12.481 -8.063 1.00 60.41 101 ASP A O 1
ATOM 808 N N . PHE A 1 102 ? 13.581 -14.590 -8.101 1.00 58.84 102 PHE A N 1
ATOM 809 C CA . PHE A 1 102 ? 13.049 -14.606 -6.732 1.00 58.84 102 PHE A CA 1
ATOM 810 C C . PHE A 1 102 ? 14.114 -14.385 -5.645 1.00 58.84 102 PHE A C 1
ATOM 812 O O . PHE A 1 102 ? 13.766 -14.083 -4.506 1.00 58.84 102 PHE A O 1
ATOM 819 N N . LYS A 1 103 ? 15.403 -14.518 -5.979 1.00 56.12 103 LYS A N 1
ATOM 820 C CA . LYS A 1 103 ? 16.529 -14.197 -5.086 1.00 56.12 103 LYS A CA 1
ATOM 821 C C . LYS A 1 103 ? 16.927 -12.715 -5.092 1.00 56.12 103 LYS A C 1
ATOM 823 O O . LYS A 1 103 ? 17.728 -12.319 -4.251 1.00 56.12 103 LYS A O 1
ATOM 828 N N . GLY A 1 104 ? 16.406 -11.921 -6.028 1.00 63.94 104 GLY A N 1
ATOM 829 C CA . GLY A 1 104 ? 16.720 -10.501 -6.180 1.00 63.94 104 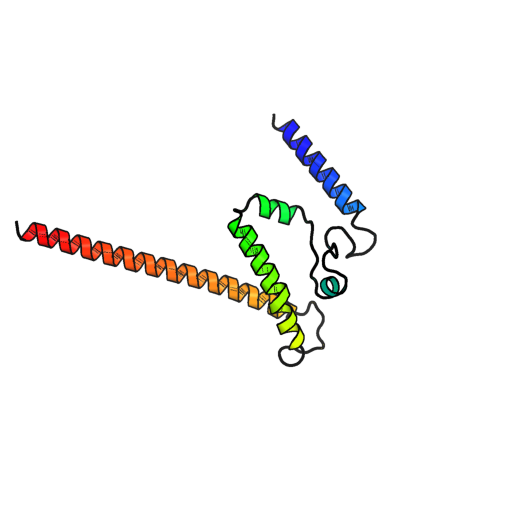GLY A CA 1
ATOM 830 C C . GLY A 1 104 ? 15.552 -9.588 -5.807 1.00 63.94 104 GLY A C 1
ATOM 831 O O . GLY A 1 104 ? 14.780 -9.849 -4.881 1.00 63.94 104 GLY A O 1
ATOM 832 N N . LEU A 1 105 ? 15.400 -8.499 -6.561 1.00 64.94 105 LEU A N 1
ATOM 833 C CA . LEU A 1 105 ? 14.414 -7.447 -6.302 1.00 64.94 105 LEU A CA 1
ATOM 834 C C . LEU A 1 105 ? 12.958 -7.957 -6.317 1.00 64.94 105 LEU A C 1
ATOM 836 O O . LEU A 1 105 ? 12.131 -7.457 -5.553 1.00 64.94 105 LEU A O 1
ATOM 840 N N . TYR A 1 106 ? 12.645 -8.957 -7.153 1.00 69.31 106 TYR A N 1
ATOM 841 C CA . TYR A 1 106 ? 11.298 -9.529 -7.269 1.00 69.31 106 TYR A CA 1
ATOM 842 C C . TYR A 1 106 ? 10.858 -10.247 -5.985 1.00 69.31 106 TYR A C 1
ATOM 844 O O . TYR A 1 106 ? 9.743 -10.032 -5.506 1.00 69.31 106 TYR A O 1
ATOM 852 N N . GLY A 1 107 ? 11.763 -11.019 -5.370 1.00 70.25 107 GLY A N 1
ATOM 853 C CA . GLY A 1 107 ? 11.512 -11.693 -4.095 1.00 70.25 107 GLY A CA 1
ATOM 854 C C . GLY A 1 107 ? 11.129 -10.711 -2.992 1.00 70.25 107 GLY A C 1
ATOM 855 O O . GLY A 1 107 ? 10.103 -10.887 -2.336 1.00 70.25 107 GLY A O 1
ATOM 856 N N . TYR A 1 108 ? 11.879 -9.614 -2.848 1.00 73.38 108 TYR A N 1
ATOM 857 C CA . TYR A 1 108 ? 11.559 -8.569 -1.871 1.00 73.38 108 TYR A CA 1
ATOM 858 C C . TYR A 1 108 ? 10.174 -7.949 -2.095 1.00 73.38 108 TYR A C 1
ATOM 860 O O . TYR A 1 108 ? 9.476 -7.686 -1.115 1.00 73.38 108 TYR A O 1
ATOM 868 N N . LYS A 1 109 ? 9.720 -7.776 -3.347 1.00 75.31 109 LYS A N 1
ATOM 869 C CA . LYS A 1 109 ? 8.351 -7.290 -3.615 1.00 75.31 109 LYS A CA 1
ATOM 870 C C . LYS A 1 109 ? 7.293 -8.225 -3.061 1.00 75.31 109 LYS A C 1
ATOM 872 O O . LYS A 1 109 ? 6.376 -7.774 -2.377 1.00 75.31 109 LYS A O 1
ATOM 877 N N . VAL A 1 110 ? 7.450 -9.517 -3.324 1.00 80.06 110 VAL A N 1
ATOM 878 C CA . VAL A 1 110 ? 6.495 -10.537 -2.894 1.00 80.06 110 VAL A CA 1
ATOM 879 C C . VAL A 1 110 ? 6.504 -10.681 -1.370 1.00 80.06 110 VAL A C 1
ATOM 881 O O . VAL A 1 110 ? 5.446 -10.636 -0.748 1.00 80.06 110 VAL A O 1
ATOM 884 N N . PHE A 1 111 ? 7.678 -10.771 -0.742 1.00 81.81 111 PHE A N 1
ATOM 885 C CA . PHE A 1 111 ? 7.779 -10.938 0.712 1.00 81.81 111 PHE A CA 1
ATOM 886 C C . PHE A 1 111 ? 7.275 -9.725 1.496 1.00 81.81 111 PHE A C 1
ATOM 888 O O . PHE A 1 111 ? 6.591 -9.902 2.507 1.00 81.81 111 PHE A O 1
ATOM 895 N N . ILE A 1 112 ? 7.556 -8.501 1.036 1.00 83.56 112 ILE A N 1
ATOM 896 C CA . ILE A 1 112 ? 7.034 -7.288 1.680 1.00 83.56 112 ILE A CA 1
ATOM 897 C C . ILE A 1 112 ? 5.509 -7.232 1.542 1.00 83.56 112 ILE A C 1
ATOM 899 O O . ILE A 1 112 ? 4.826 -6.957 2.527 1.00 83.56 112 ILE A O 1
ATOM 903 N N . ALA A 1 113 ? 4.964 -7.557 0.365 1.00 84.94 113 ALA A N 1
ATOM 904 C CA . ALA A 1 113 ? 3.518 -7.612 0.163 1.00 84.94 113 ALA A CA 1
ATOM 905 C C . ALA A 1 113 ? 2.846 -8.638 1.093 1.00 84.94 113 ALA A C 1
ATOM 907 O O . ALA A 1 113 ? 1.875 -8.303 1.770 1.00 84.94 113 ALA A O 1
ATOM 908 N N . ILE A 1 114 ? 3.395 -9.854 1.197 1.00 88.19 114 ILE A N 1
ATOM 909 C CA . ILE A 1 114 ? 2.881 -10.893 2.105 1.00 88.19 114 ILE A CA 1
ATOM 910 C C . ILE A 1 114 ? 2.957 -10.424 3.562 1.00 88.19 114 ILE A C 1
ATOM 912 O O . ILE A 1 114 ? 1.993 -10.584 4.306 1.00 88.19 114 ILE A O 1
ATOM 916 N N . SER A 1 115 ? 4.071 -9.808 3.964 1.00 88.44 115 SER A N 1
ATOM 917 C CA . SER A 1 115 ? 4.261 -9.310 5.333 1.00 88.44 115 SER A CA 1
ATOM 918 C C . SER A 1 115 ? 3.253 -8.218 5.694 1.00 88.44 115 SER A C 1
ATOM 920 O O . SER A 1 115 ? 2.732 -8.214 6.807 1.00 88.44 115 SER A O 1
ATOM 922 N N . LEU A 1 116 ? 2.936 -7.319 4.756 1.00 87.81 116 LEU A N 1
ATOM 923 C CA . LEU A 1 116 ? 1.923 -6.277 4.946 1.00 87.81 116 LEU A CA 1
ATOM 924 C C . LEU A 1 116 ? 0.513 -6.861 5.072 1.00 87.81 116 LEU A C 1
ATOM 926 O O . LEU A 1 116 ? -0.211 -6.485 5.990 1.00 87.81 116 LEU A O 1
ATOM 930 N N . ILE A 1 117 ? 0.141 -7.807 4.201 1.00 90.31 117 ILE A N 1
ATOM 931 C CA . ILE A 1 117 ? -1.164 -8.490 4.266 1.00 90.31 117 ILE A CA 1
ATOM 932 C C . ILE A 1 117 ? -1.303 -9.245 5.592 1.00 90.31 117 ILE A C 1
ATOM 934 O O . ILE A 1 117 ? -2.338 -9.165 6.252 1.00 90.31 117 ILE A O 1
ATOM 938 N N . LEU A 1 118 ? -0.250 -9.953 6.008 1.00 93.56 118 LEU A N 1
ATOM 939 C CA . LEU A 1 118 ? -0.235 -10.681 7.271 1.00 93.56 118 LEU A CA 1
ATOM 940 C C . LEU A 1 118 ? -0.339 -9.728 8.470 1.00 93.56 118 LEU A C 1
ATOM 942 O O . LEU A 1 118 ? -1.116 -9.985 9.386 1.00 93.56 118 LEU A O 1
ATOM 946 N N . GLY A 1 119 ? 0.411 -8.624 8.456 1.00 93.25 119 GLY A N 1
ATOM 947 C CA . GLY A 1 119 ? 0.378 -7.609 9.507 1.00 93.25 119 GLY A CA 1
ATOM 948 C C . GLY A 1 119 ? -0.996 -6.956 9.656 1.00 93.25 119 GLY A C 1
ATOM 949 O O . GLY A 1 119 ? -1.492 -6.835 10.776 1.00 93.25 119 GLY A O 1
ATOM 950 N N . ASP A 1 120 ? -1.641 -6.604 8.542 1.00 90.50 120 ASP A N 1
ATOM 951 C CA . ASP A 1 120 ? -3.006 -6.067 8.540 1.00 90.50 120 ASP A CA 1
ATOM 952 C C . ASP A 1 120 ? -4.022 -7.095 9.067 1.00 90.50 120 ASP A C 1
ATOM 954 O O . ASP A 1 120 ? -4.851 -6.782 9.927 1.00 90.50 120 ASP A O 1
ATOM 958 N N . GLY A 1 121 ? -3.893 -8.358 8.648 1.00 93.62 121 GLY A N 1
ATOM 959 C CA . GLY A 1 121 ? -4.705 -9.461 9.162 1.00 93.62 121 GLY A CA 1
ATOM 960 C C . GLY A 1 121 ? -4.574 -9.630 10.678 1.00 93.62 121 GLY A C 1
ATOM 961 O O . GLY A 1 121 ? -5.580 -9.691 11.387 1.00 93.62 121 GLY A O 1
ATOM 962 N N . ILE A 1 122 ? -3.344 -9.635 11.198 1.00 96.06 122 ILE A N 1
ATOM 963 C CA . ILE A 1 122 ? -3.074 -9.742 12.639 1.00 96.06 122 ILE A CA 1
ATOM 964 C C . ILE A 1 122 ? -3.622 -8.524 13.394 1.00 96.06 122 ILE A C 1
ATOM 966 O O . ILE A 1 122 ? -4.245 -8.689 14.444 1.00 96.06 122 ILE A O 1
ATOM 970 N N . TYR A 1 123 ? -3.443 -7.308 12.871 1.00 94.12 123 TYR A N 1
ATOM 971 C CA . TYR A 1 123 ? -3.967 -6.091 13.494 1.00 94.12 123 TYR A CA 1
ATOM 972 C C . TYR A 1 123 ? -5.493 -6.136 13.636 1.00 94.12 123 TYR A C 1
ATOM 974 O O . TYR A 1 123 ? -6.033 -5.856 14.711 1.00 94.12 123 TYR A O 1
ATOM 982 N N . ASN A 1 124 ? -6.191 -6.547 12.577 1.00 93.88 124 ASN A N 1
ATOM 983 C CA . ASN A 1 124 ? -7.644 -6.674 12.597 1.00 93.88 124 ASN A CA 1
ATOM 984 C C . ASN A 1 124 ? -8.113 -7.755 13.581 1.00 93.88 124 ASN A C 1
ATOM 986 O O . ASN A 1 124 ? -9.066 -7.519 14.328 1.00 93.88 124 ASN A O 1
ATOM 990 N N . LEU A 1 125 ? -7.411 -8.891 13.660 1.00 95.38 125 LEU A N 1
ATOM 991 C CA . LEU A 1 125 ? -7.697 -9.937 14.647 1.00 95.38 125 LEU A CA 1
ATOM 992 C C . LEU A 1 125 ? -7.567 -9.414 16.083 1.00 95.38 125 LEU A C 1
ATOM 994 O O . LEU A 1 125 ? -8.501 -9.554 16.872 1.00 95.38 125 LEU A O 1
ATOM 998 N N . ILE A 1 126 ? -6.452 -8.755 16.413 1.00 96.00 126 ILE A N 1
ATOM 999 C CA . ILE A 1 126 ? -6.222 -8.190 17.753 1.00 96.00 126 ILE A CA 1
ATOM 1000 C C . ILE A 1 126 ? -7.288 -7.144 18.093 1.00 96.00 126 ILE A C 1
ATOM 1002 O O . ILE A 1 126 ? -7.814 -7.132 19.207 1.00 96.00 126 ILE A O 1
ATOM 1006 N N . LYS A 1 127 ? -7.644 -6.280 17.137 1.00 94.06 127 LYS A N 1
ATOM 1007 C CA . LYS A 1 127 ? -8.664 -5.244 17.326 1.00 94.06 127 LYS A CA 1
ATOM 1008 C C . LYS A 1 127 ? -10.032 -5.839 17.652 1.00 94.06 127 LYS A C 1
ATOM 1010 O O . LYS A 1 127 ? -10.677 -5.376 18.590 1.00 94.06 127 LYS A O 1
ATOM 1015 N N . ILE A 1 128 ? -10.464 -6.856 16.906 1.00 95.69 128 ILE A N 1
ATOM 1016 C CA . ILE A 1 128 ? -11.747 -7.532 17.142 1.00 95.69 128 ILE A CA 1
ATOM 1017 C C . ILE A 1 128 ? -11.742 -8.177 18.525 1.00 95.69 128 ILE A C 1
ATOM 1019 O O . ILE A 1 128 ? -12.647 -7.921 19.313 1.00 95.69 128 ILE A O 1
ATOM 1023 N N . VAL A 1 129 ? -10.685 -8.923 18.855 1.00 95.88 129 VAL A N 1
ATOM 1024 C CA . VAL A 1 129 ? -10.530 -9.568 20.165 1.00 95.88 129 VAL A CA 1
ATOM 1025 C C . VAL A 1 129 ? -10.591 -8.540 21.300 1.00 95.88 129 VAL A C 1
ATOM 1027 O O . VAL A 1 129 ? -11.325 -8.735 22.267 1.00 95.88 129 VAL A O 1
ATOM 1030 N N . GLY A 1 130 ? -9.891 -7.410 21.170 1.00 95.56 130 GLY A N 1
ATOM 1031 C CA . GLY A 1 130 ? -9.916 -6.332 22.161 1.00 95.56 130 GLY A CA 1
ATOM 1032 C C . GLY A 1 130 ? -11.298 -5.693 22.340 1.00 95.56 130 GLY A C 1
ATOM 1033 O O . GLY A 1 130 ? -11.715 -5.443 23.472 1.00 95.56 130 GLY A O 1
ATOM 1034 N N . ILE A 1 131 ? -12.034 -5.463 21.246 1.00 95.19 131 ILE A N 1
ATOM 1035 C CA . ILE A 1 131 ? -13.412 -4.946 21.297 1.00 95.19 131 ILE A CA 1
ATOM 1036 C C . ILE A 1 131 ? -14.332 -5.963 21.977 1.00 95.19 131 ILE A C 1
ATOM 1038 O O . ILE A 1 131 ? -15.091 -5.589 22.868 1.00 95.19 131 ILE A O 1
ATOM 1042 N N . THR A 1 132 ? -14.222 -7.244 21.620 1.00 95.12 132 THR A N 1
ATOM 1043 C CA . THR A 1 132 ? -15.010 -8.320 22.229 1.00 95.12 132 THR A CA 1
ATOM 1044 C C . THR A 1 132 ? -14.749 -8.426 23.728 1.00 95.12 132 THR A C 1
ATOM 1046 O O . THR A 1 132 ? -15.701 -8.445 24.502 1.00 95.12 132 THR A O 1
ATOM 1049 N N . PHE A 1 133 ? -13.487 -8.429 24.170 1.00 95.12 133 PHE A N 1
ATOM 1050 C CA . PHE A 1 133 ? -13.168 -8.473 25.601 1.00 95.12 133 PHE A CA 1
ATOM 1051 C C . PHE A 1 133 ? -13.727 -7.270 26.360 1.00 95.12 133 PHE A C 1
ATOM 1053 O O . PHE A 1 133 ? -14.256 -7.429 27.461 1.00 95.12 133 PHE A O 1
ATOM 1060 N N . LYS A 1 134 ? -13.638 -6.071 25.774 1.00 93.88 134 LYS A N 1
ATOM 1061 C CA . LYS A 1 134 ? -14.181 -4.855 26.381 1.00 93.88 134 LYS A CA 1
ATOM 1062 C C . LYS A 1 134 ? -15.703 -4.924 26.522 1.00 93.88 134 LYS A C 1
ATOM 1064 O O . LYS A 1 134 ? -16.213 -4.578 27.584 1.00 93.88 134 LYS A O 1
ATOM 1069 N N . GLU A 1 135 ? -16.401 -5.395 25.490 1.00 93.12 135 GLU A N 1
ATOM 1070 C CA . GLU A 1 135 ? -17.860 -5.554 25.495 1.00 93.12 135 GLU A CA 1
ATOM 1071 C C . GLU A 1 135 ? -18.309 -6.601 26.522 1.00 93.12 135 GLU A C 1
ATOM 1073 O O . GLU A 1 135 ? -19.205 -6.346 27.322 1.00 93.12 135 GLU A O 1
ATOM 1078 N N . VAL A 1 136 ? -17.628 -7.750 26.573 1.00 93.56 136 VAL A N 1
ATOM 1079 C CA . VAL A 1 136 ? -17.919 -8.820 27.540 1.00 93.56 136 VAL A CA 1
ATOM 1080 C C . VAL A 1 136 ? -17.689 -8.345 28.974 1.00 93.56 136 VAL A C 1
ATOM 1082 O O . VAL A 1 136 ? -18.539 -8.563 29.836 1.00 93.56 136 VAL A O 1
ATOM 1085 N N . TYR A 1 137 ? -16.576 -7.658 29.247 1.00 92.12 137 TYR A N 1
ATOM 1086 C CA . TYR A 1 137 ? -16.303 -7.117 30.581 1.00 92.12 137 TYR A CA 1
ATOM 1087 C C . TYR A 1 137 ? -17.326 -6.048 30.988 1.00 92.12 137 TYR A C 1
ATOM 1089 O O . TYR A 1 137 ? -17.776 -6.017 32.136 1.00 92.12 137 TYR A O 1
ATOM 1097 N N . PHE A 1 138 ? -17.717 -5.185 30.046 1.00 93.44 138 PHE A N 1
ATOM 1098 C CA . PHE A 1 138 ? -18.734 -4.165 30.278 1.00 93.44 138 PHE A CA 1
ATOM 1099 C C . PHE A 1 138 ? -20.101 -4.790 30.583 1.00 93.44 138 PHE A C 1
ATOM 1101 O O . PHE A 1 138 ? -20.732 -4.404 31.569 1.00 93.44 138 PHE A O 1
ATOM 1108 N N . GLN A 1 139 ? -20.520 -5.801 29.817 1.00 91.62 139 GLN A N 1
ATOM 1109 C CA . GLN A 1 139 ? -21.771 -6.511 30.083 1.00 91.62 139 GLN A CA 1
ATOM 1110 C C . GLN A 1 139 ? -21.757 -7.259 31.410 1.00 91.62 139 GLN A C 1
ATOM 1112 O O . GLN A 1 139 ? -22.723 -7.166 32.166 1.00 91.62 139 GLN A O 1
ATOM 1117 N N . HIS A 1 140 ? -20.644 -7.905 31.755 1.00 88.38 140 HIS A N 1
ATOM 1118 C CA . HIS A 1 140 ? -20.532 -8.591 33.035 1.00 88.38 140 HIS A CA 1
ATOM 1119 C C . HIS A 1 140 ? -20.604 -7.619 34.225 1.00 88.38 140 HIS A C 1
ATOM 1121 O O . HIS A 1 140 ? -21.236 -7.919 35.236 1.00 88.38 140 HIS A O 1
ATOM 1127 N N . ARG A 1 141 ? -20.015 -6.417 34.128 1.00 87.25 141 ARG A N 1
ATOM 1128 C CA . ARG A 1 141 ? -20.190 -5.376 35.161 1.00 87.25 141 ARG A CA 1
ATOM 1129 C C . ARG A 1 141 ? -21.636 -4.908 35.270 1.00 87.25 141 ARG A C 1
ATOM 1131 O O . ARG A 1 141 ? -22.129 -4.759 36.383 1.00 87.25 141 ARG A O 1
ATOM 1138 N N . LYS A 1 142 ? -22.306 -4.699 34.138 1.00 87.19 142 LYS A N 1
ATOM 1139 C CA . LYS A 1 142 ? -23.689 -4.217 34.108 1.00 87.19 142 LYS A CA 1
ATOM 1140 C C . LYS A 1 142 ? -24.662 -5.220 34.734 1.00 87.19 142 LYS A C 1
ATOM 1142 O O . LYS A 1 142 ? -25.531 -4.820 35.501 1.00 87.19 142 LYS A O 1
ATOM 1147 N N . GLU A 1 143 ? -24.495 -6.513 34.462 1.00 85.94 143 GLU A N 1
ATOM 1148 C CA . GLU A 1 143 ? -25.292 -7.574 35.098 1.00 85.94 143 GLU A CA 1
ATOM 1149 C C . GLU A 1 143 ? -25.060 -7.651 36.615 1.00 85.94 143 GLU A C 1
ATOM 1151 O O . GLU A 1 143 ? -26.021 -7.787 37.372 1.00 85.94 143 GLU A O 1
ATOM 1156 N N . ASN A 1 144 ? -23.809 -7.495 37.066 1.00 81.44 144 ASN A N 1
ATOM 1157 C CA . ASN A 1 144 ? -23.474 -7.459 38.493 1.00 81.44 144 ASN A CA 1
ATOM 1158 C C . ASN A 1 144 ? -24.041 -6.220 39.215 1.00 81.44 144 ASN A C 1
ATOM 1160 O O . ASN A 1 144 ? -24.460 -6.319 40.365 1.00 81.44 144 ASN A O 1
ATOM 1164 N N . GLU A 1 145 ? -24.084 -5.053 38.565 1.00 80.94 145 GLU A N 1
ATOM 1165 C CA . GLU A 1 145 ? -24.716 -3.856 39.140 1.00 80.94 145 GLU A CA 1
ATOM 1166 C C . GLU A 1 145 ? -26.242 -4.017 39.261 1.00 80.94 145 GLU A C 1
ATOM 1168 O O . GLU A 1 145 ? -26.817 -3.663 40.290 1.00 80.94 145 GLU A O 1
ATOM 1173 N N . ILE A 1 146 ? -26.905 -4.602 38.256 1.00 84.19 146 ILE A N 1
ATOM 1174 C CA . ILE A 1 146 ? -28.362 -4.834 38.275 1.00 84.19 146 ILE A CA 1
ATOM 1175 C C . ILE A 1 146 ? -28.755 -5.845 39.364 1.00 84.19 146 ILE A C 1
ATOM 1177 O O . ILE A 1 146 ? -29.753 -5.645 40.061 1.00 84.19 146 ILE A O 1
ATOM 1181 N N . SER A 1 147 ? -27.986 -6.923 39.536 1.00 75.38 147 SER A N 1
ATOM 1182 C CA . SER A 1 147 ? -28.275 -7.943 40.552 1.00 75.38 147 SER A CA 1
ATOM 1183 C C . SER A 1 147 ? -28.108 -7.414 41.982 1.00 75.38 147 SER A C 1
ATOM 1185 O O . SER A 1 147 ? -28.930 -7.732 42.841 1.00 75.38 147 SER A O 1
ATOM 1187 N N . LEU A 1 148 ? -27.119 -6.546 42.224 1.00 77.75 148 LEU A N 1
ATOM 1188 C CA . LEU A 1 148 ? -26.936 -5.860 43.506 1.00 77.75 148 LEU A CA 1
ATOM 1189 C C . LEU A 1 148 ? -28.113 -4.936 43.841 1.00 77.75 148 LEU A C 1
ATOM 1191 O O . LEU A 1 148 ? -28.629 -5.005 44.955 1.00 77.75 148 LEU A O 1
ATOM 1195 N N . VAL A 1 149 ? -28.591 -4.128 42.889 1.00 80.81 149 VAL A N 1
ATOM 1196 C CA . VAL A 1 149 ? -29.752 -3.240 43.104 1.00 80.81 149 VAL A CA 1
ATOM 1197 C C . VAL A 1 149 ? -31.011 -4.036 43.467 1.00 80.81 149 VAL A C 1
ATOM 1199 O O . VAL A 1 149 ? -31.711 -3.666 44.405 1.00 80.81 149 VAL A O 1
ATOM 1202 N N . ASN A 1 150 ? -31.261 -5.164 42.797 1.00 75.62 150 ASN A N 1
ATOM 1203 C CA . ASN A 1 150 ? -32.413 -6.025 43.093 1.00 75.62 150 ASN A CA 1
ATOM 1204 C C . ASN A 1 150 ? -32.333 -6.728 44.460 1.00 75.62 150 ASN A C 1
ATOM 1206 O O . ASN A 1 150 ? -33.353 -7.194 44.951 1.00 75.62 150 ASN A O 1
ATOM 1210 N N . SER A 1 151 ? -31.145 -6.844 45.061 1.00 72.75 151 SER A N 1
ATOM 1211 C CA . SER A 1 151 ? -30.957 -7.496 46.367 1.00 72.75 151 SER A CA 1
ATOM 1212 C C . SER A 1 151 ? -31.098 -6.557 47.573 1.00 72.75 151 SER A C 1
ATOM 1214 O O . SER A 1 151 ? -31.168 -7.028 48.705 1.00 72.75 151 SER A O 1
ATOM 1216 N N . VAL A 1 152 ? -31.110 -5.240 47.341 1.00 71.62 152 VAL A N 1
ATOM 1217 C CA . VAL A 1 152 ? -31.190 -4.204 48.389 1.00 71.62 152 VAL A CA 1
ATOM 1218 C C . VAL A 1 152 ? -32.625 -3.681 48.575 1.00 71.62 152 VAL A C 1
ATOM 1220 O O . VAL A 1 152 ? -32.902 -3.015 49.572 1.00 71.62 152 VAL A O 1
ATOM 1223 N N . GLN A 1 153 ? -33.533 -3.990 47.644 1.00 51.84 153 GLN A N 1
ATOM 1224 C CA . GLN A 1 153 ? -34.949 -3.604 47.675 1.00 51.84 153 GLN A CA 1
ATOM 1225 C C . GLN A 1 153 ? -35.839 -4.761 48.129 1.00 51.84 153 GLN A C 1
ATOM 1227 O O . GLN A 1 153 ? -36.812 -4.480 48.862 1.00 51.84 153 GLN A O 1
#